Protein AF-A0A5S3VZE3-F1 (afdb_monomer_lite)

pLDDT: mean 90.51, std 9.48, range [52.69, 97.25]

Structure (mmCIF, N/CA/C/O backbone):
data_AF-A0A5S3VZE3-F1
#
_entry.id   AF-A0A5S3VZE3-F1
#
loop_
_atom_site.group_PDB
_atom_site.id
_atom_site.type_symbol
_atom_site.label_atom_id
_atom_site.label_alt_id
_atom_site.label_comp_id
_atom_site.label_asym_id
_atom_site.label_entity_id
_atom_site.label_seq_id
_atom_site.pdbx_PDB_ins_code
_atom_site.Cartn_x
_atom_site.Cartn_y
_atom_site.Cartn_z
_atom_site.occupancy
_atom_site.B_iso_or_equiv
_atom_site.auth_seq_id
_atom_site.auth_comp_id
_atom_site.auth_asym_id
_atom_site.auth_atom_id
_atom_site.pdbx_PDB_model_num
ATOM 1 N N . MET A 1 1 ? -18.624 6.408 -10.257 1.00 52.69 1 MET A N 1
ATOM 2 C CA . MET A 1 1 ? -17.240 6.384 -9.737 1.00 52.69 1 MET A CA 1
ATOM 3 C C . MET A 1 1 ? -17.340 6.232 -8.228 1.00 52.69 1 MET A C 1
ATOM 5 O O . MET A 1 1 ? -17.950 7.087 -7.600 1.00 52.69 1 MET A O 1
ATOM 9 N N . GLN A 1 2 ? -16.8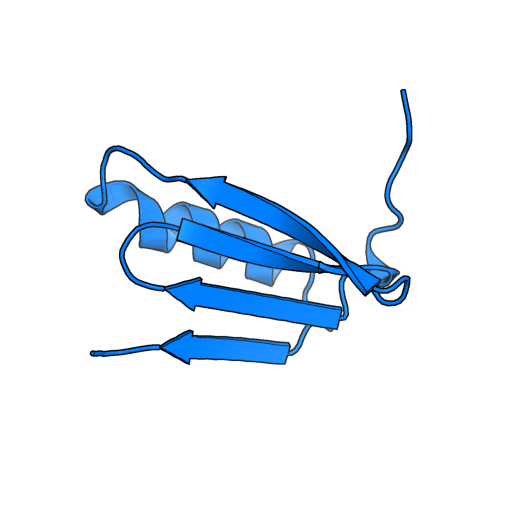83 5.117 -7.662 1.00 60.94 2 GLN A N 1
ATOM 10 C CA . GLN A 1 2 ? -17.007 4.866 -6.226 1.00 60.94 2 GLN A CA 1
ATOM 11 C C . GLN A 1 2 ? -15.768 5.432 -5.526 1.00 60.94 2 GLN A C 1
ATOM 13 O O . GLN A 1 2 ? -14.647 5.032 -5.827 1.00 60.94 2 GLN A O 1
ATOM 18 N N . LEU A 1 3 ? -15.971 6.420 -4.656 1.00 72.38 3 LEU A N 1
ATOM 19 C CA . LEU A 1 3 ? -14.893 7.071 -3.917 1.00 72.38 3 LEU A CA 1
ATOM 20 C C . LEU A 1 3 ? -14.599 6.276 -2.646 1.00 72.38 3 LEU A C 1
ATOM 22 O O . LEU A 1 3 ? -15.510 5.975 -1.876 1.00 72.38 3 LEU A O 1
ATOM 26 N N . ILE A 1 4 ? -13.326 5.959 -2.419 1.00 72.69 4 ILE A N 1
ATOM 27 C CA . ILE A 1 4 ? -12.871 5.297 -1.195 1.00 72.69 4 ILE A CA 1
ATOM 28 C C . ILE A 1 4 ? -12.363 6.383 -0.242 1.00 72.69 4 ILE A C 1
ATOM 30 O O . ILE A 1 4 ? -11.436 7.117 -0.599 1.00 72.69 4 ILE A O 1
ATOM 34 N N . PRO A 1 5 ? -12.948 6.533 0.961 1.00 81.69 5 PRO A N 1
ATOM 35 C CA . PRO A 1 5 ? -12.458 7.498 1.936 1.00 81.69 5 PRO A CA 1
ATOM 36 C C . PRO A 1 5 ? -11.000 7.209 2.301 1.00 81.69 5 PRO A C 1
ATOM 38 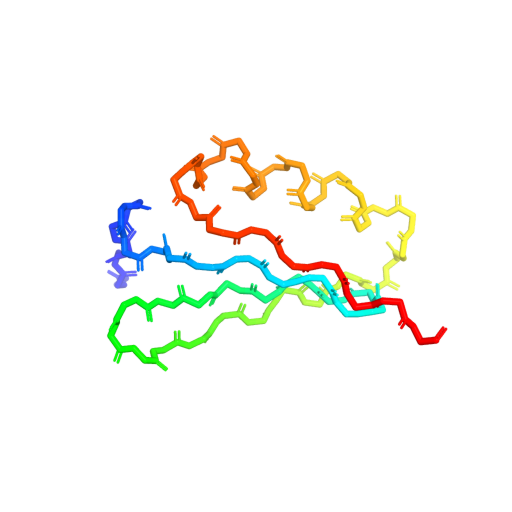O O . PRO A 1 5 ? -10.639 6.059 2.536 1.00 81.69 5 PRO A O 1
ATOM 41 N N . LYS A 1 6 ? -10.162 8.245 2.441 1.00 74.56 6 LYS A N 1
ATOM 42 C CA . LYS A 1 6 ? -8.745 8.061 2.819 1.00 74.56 6 LYS A CA 1
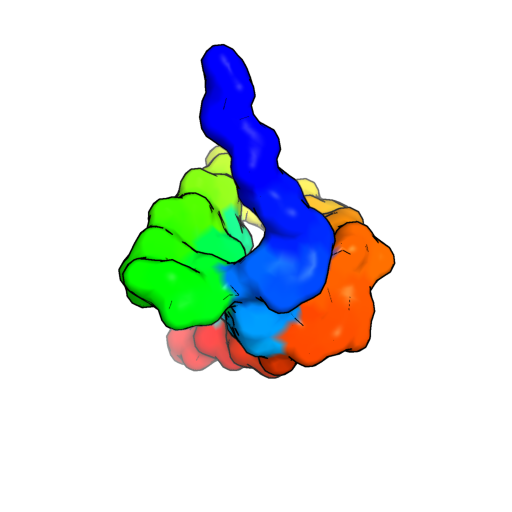ATOM 43 C C . LYS A 1 6 ? -8.571 7.301 4.141 1.00 74.56 6 LYS A C 1
ATOM 45 O O . LYS A 1 6 ? -7.640 6.526 4.285 1.00 74.56 6 LYS A O 1
ATOM 50 N N . GLY A 1 7 ? -9.489 7.484 5.092 1.00 83.00 7 GLY A N 1
ATOM 51 C CA . GLY A 1 7 ? -9.488 6.751 6.364 1.00 83.00 7 GLY A CA 1
ATOM 52 C C . GLY A 1 7 ? -10.048 5.326 6.293 1.00 83.00 7 GLY A C 1
ATOM 53 O O . GLY A 1 7 ? -10.107 4.659 7.320 1.00 83.00 7 GLY A O 1
ATOM 54 N N . ALA A 1 8 ? -10.505 4.868 5.123 1.00 90.75 8 ALA A N 1
ATOM 55 C CA . ALA A 1 8 ? -11.015 3.512 4.956 1.00 90.75 8 ALA A CA 1
ATOM 56 C C . ALA A 1 8 ? -9.888 2.485 4.805 1.00 90.75 8 ALA A C 1
ATOM 58 O O . ALA A 1 8 ? -10.126 1.317 5.100 1.00 90.75 8 ALA A O 1
ATOM 59 N N . ILE A 1 9 ? -8.691 2.898 4.373 1.00 94.69 9 ILE A N 1
ATOM 60 C CA . ILE A 1 9 ? -7.524 2.016 4.276 1.00 94.69 9 ILE A CA 1
ATOM 61 C C . ILE A 1 9 ? -6.903 1.860 5.663 1.00 94.69 9 ILE A C 1
ATOM 63 O O . ILE A 1 9 ? -6.498 2.845 6.279 1.00 94.69 9 ILE A O 1
ATOM 67 N N . ILE A 1 10 ? -6.848 0.621 6.147 1.00 95.62 10 ILE A N 1
ATOM 68 C CA . ILE A 1 10 ? -6.358 0.278 7.491 1.00 95.62 10 ILE A CA 1
ATOM 69 C C . ILE A 1 10 ? -5.020 -0.456 7.467 1.00 95.62 10 ILE A C 1
ATOM 71 O O . ILE A 1 10 ? -4.306 -0.430 8.463 1.00 95.62 10 ILE A O 1
ATOM 75 N N . LYS A 1 11 ? -4.663 -1.080 6.341 1.00 97.06 11 LYS A N 1
ATOM 76 C CA . LYS A 1 11 ? -3.391 -1.782 6.170 1.00 97.06 11 LYS A CA 1
ATOM 77 C C . LYS A 1 11 ? -2.893 -1.657 4.732 1.00 97.06 11 LYS A C 1
ATOM 79 O O . LYS A 1 11 ? -3.679 -1.701 3.787 1.00 97.06 11 LYS A O 1
ATOM 84 N N . ILE A 1 12 ? -1.584 -1.514 4.585 1.00 97.06 12 ILE A N 1
ATOM 85 C CA . ILE A 1 12 ? -0.829 -1.574 3.339 1.00 97.06 12 ILE A CA 1
ATOM 86 C C . ILE A 1 12 ? 0.093 -2.786 3.450 1.00 97.06 12 ILE A C 1
ATOM 88 O O . ILE A 1 12 ? 0.842 -2.909 4.418 1.00 97.06 12 ILE A O 1
ATOM 92 N N . GLN A 1 13 ? 0.057 -3.671 2.464 1.00 97.25 13 GLN A N 1
ATOM 93 C CA . GLN A 1 13 ? 0.969 -4.802 2.386 1.00 97.25 13 GLN A CA 1
ATOM 94 C C . GLN A 1 13 ? 1.810 -4.703 1.124 1.00 97.25 13 GLN A C 1
ATOM 96 O O . GLN A 1 13 ? 1.276 -4.447 0.049 1.00 97.25 13 GLN A O 1
ATOM 101 N N . LEU A 1 14 ? 3.110 -4.933 1.252 1.00 95.69 14 LEU A N 1
ATOM 102 C CA . LEU A 1 14 ? 3.980 -5.186 0.114 1.00 95.69 14 LEU A CA 1
ATOM 103 C C . LEU A 1 14 ? 4.308 -6.680 0.070 1.00 95.69 14 LEU A C 1
ATOM 105 O O . LEU A 1 14 ? 4.829 -7.216 1.046 1.00 95.69 14 LEU A O 1
ATOM 109 N N . ALA A 1 15 ? 4.017 -7.327 -1.058 1.00 93.75 15 ALA A N 1
ATOM 110 C CA . ALA A 1 15 ? 4.435 -8.693 -1.351 1.00 93.75 15 ALA A CA 1
ATOM 111 C C . ALA A 1 15 ? 5.019 -8.748 -2.769 1.00 93.75 15 ALA A C 1
ATOM 113 O O . ALA A 1 15 ? 4.321 -8.462 -3.746 1.00 93.75 15 ALA A O 1
ATOM 114 N N . SER A 1 16 ? 6.305 -9.098 -2.886 1.00 91.50 16 SER A N 1
ATOM 115 C CA . SER A 1 16 ? 7.052 -9.058 -4.152 1.00 91.50 16 SER A CA 1
ATOM 116 C C . SER A 1 16 ? 6.929 -7.689 -4.847 1.00 91.50 16 SER A C 1
ATOM 118 O O . SER A 1 16 ? 7.445 -6.690 -4.350 1.00 91.50 16 SER A O 1
ATOM 120 N N . ASN A 1 17 ? 6.235 -7.611 -5.982 1.00 94.62 17 ASN A N 1
ATOM 121 C CA . ASN A 1 17 ? 6.007 -6.393 -6.752 1.00 94.62 17 ASN A CA 1
ATOM 122 C C . ASN A 1 17 ? 4.557 -5.884 -6.683 1.00 94.62 17 ASN A C 1
ATOM 124 O O . ASN A 1 17 ? 4.146 -5.111 -7.544 1.00 94.62 17 ASN A O 1
ATOM 128 N N . THR A 1 18 ? 3.771 -6.311 -5.695 1.00 96.19 18 THR A N 1
ATOM 129 C CA . THR A 1 18 ? 2.375 -5.883 -5.533 1.00 96.19 18 THR A CA 1
ATOM 130 C C . THR A 1 18 ? 2.184 -5.147 -4.215 1.00 96.19 18 THR A C 1
ATOM 132 O O . THR A 1 18 ? 2.543 -5.651 -3.149 1.00 96.19 18 THR A O 1
ATOM 135 N N . VAL A 1 19 ? 1.601 -3.949 -4.296 1.00 96.69 19 VAL A N 1
ATOM 136 C CA . VAL A 1 19 ? 1.162 -3.180 -3.128 1.00 96.69 19 VAL A CA 1
ATOM 137 C C . VAL A 1 19 ? -0.337 -3.391 -2.953 1.00 96.69 19 VAL A C 1
ATOM 139 O O . VAL A 1 19 ? -1.128 -2.980 -3.797 1.00 96.69 19 VAL A O 1
ATOM 142 N N . THR A 1 20 ? -0.733 -4.010 -1.851 1.00 97.00 20 THR A N 1
ATOM 143 C CA . THR A 1 20 ? -2.132 -4.300 -1.530 1.00 97.00 20 THR A CA 1
ATOM 144 C C . THR A 1 20 ? -2.642 -3.328 -0.470 1.00 97.00 20 THR A C 1
ATOM 146 O O . THR A 1 20 ? -2.028 -3.165 0.587 1.00 97.00 20 THR A O 1
ATOM 149 N N . LEU A 1 21 ? -3.787 -2.693 -0.724 1.00 95.81 21 LEU A N 1
ATOM 150 C CA . LEU A 1 21 ? -4.478 -1.814 0.221 1.00 95.81 21 LEU A CA 1
ATOM 151 C C . LEU A 1 21 ? -5.704 -2.527 0.795 1.00 95.81 21 LEU A C 1
ATOM 153 O O . LEU A 1 21 ? -6.615 -2.903 0.058 1.00 95.81 21 LEU A O 1
ATOM 157 N N . PHE A 1 22 ? -5.754 -2.667 2.116 1.00 95.62 22 PHE A N 1
ATOM 158 C CA . PHE A 1 22 ? -6.858 -3.302 2.829 1.00 95.62 22 PHE A CA 1
ATOM 159 C C . PHE A 1 22 ? -7.812 -2.246 3.373 1.00 95.62 22 PHE A C 1
ATOM 161 O O . PHE A 1 22 ? -7.424 -1.372 4.156 1.00 95.62 22 PHE A O 1
ATOM 168 N N . CYS A 1 23 ? -9.078 -2.354 2.987 1.00 93.19 23 CYS A N 1
ATOM 169 C CA . CYS A 1 23 ? -10.147 -1.496 3.469 1.00 93.19 23 CYS A CA 1
ATOM 170 C C . CYS A 1 23 ? -10.765 -2.064 4.752 1.00 93.19 23 CYS A C 1
ATOM 172 O O . CYS A 1 23 ? -10.948 -3.272 4.889 1.00 93.19 23 CYS A O 1
ATOM 174 N N . LYS A 1 24 ? -11.234 -1.186 5.642 1.00 91.69 24 LYS A N 1
ATOM 175 C CA . LYS A 1 24 ? -12.019 -1.555 6.833 1.00 91.69 24 LYS A CA 1
ATOM 176 C C . LYS A 1 24 ? -13.283 -2.359 6.497 1.00 91.69 24 LYS A C 1
ATOM 178 O O . LYS A 1 24 ? -13.753 -3.127 7.325 1.00 91.69 24 LYS A O 1
ATOM 183 N N . SER A 1 25 ? -13.831 -2.186 5.294 1.00 89.50 25 SER A N 1
ATOM 184 C CA . SER A 1 25 ? -14.995 -2.936 4.809 1.00 89.50 25 SER A CA 1
ATOM 185 C C . SER A 1 25 ? -14.690 -4.392 4.436 1.00 89.50 25 SER A C 1
ATOM 187 O O . SER A 1 25 ? -15.605 -5.099 4.034 1.00 89.50 25 SER A O 1
ATOM 189 N N . GLY A 1 26 ? -13.427 -4.826 4.506 1.00 88.62 26 GLY A N 1
ATOM 190 C CA . GLY A 1 26 ? -12.979 -6.142 4.041 1.00 88.62 26 GLY A CA 1
ATOM 191 C C . GLY A 1 26 ? -12.601 -6.187 2.557 1.00 88.62 26 GLY A C 1
ATOM 192 O O . GLY A 1 26 ? -12.100 -7.203 2.092 1.00 88.62 26 GLY A O 1
ATOM 193 N N . ASN A 1 27 ? -12.791 -5.089 1.816 1.00 90.56 27 ASN A N 1
ATOM 194 C CA . ASN A 1 27 ? -12.352 -4.997 0.423 1.00 90.56 27 ASN A CA 1
ATOM 195 C C . ASN A 1 27 ? -10.834 -4.842 0.332 1.00 90.56 27 ASN A C 1
ATOM 197 O O . ASN A 1 27 ? -10.212 -4.199 1.181 1.00 90.56 27 ASN A O 1
ATOM 201 N N . VAL A 1 28 ? -10.264 -5.352 -0.752 1.00 93.44 28 VAL A N 1
ATOM 202 C CA . VAL A 1 28 ? -8.833 -5.261 -1.040 1.00 93.44 28 VAL A CA 1
ATOM 203 C C . VAL A 1 28 ? -8.611 -4.660 -2.419 1.00 93.44 28 VAL A C 1
ATOM 205 O O . VAL A 1 28 ? -9.408 -4.874 -3.331 1.00 93.44 28 VAL A O 1
ATOM 208 N N . ILE A 1 29 ? -7.544 -3.878 -2.549 1.00 93.31 29 ILE A N 1
ATOM 209 C CA . ILE A 1 29 ? -7.117 -3.278 -3.812 1.00 93.31 29 ILE A CA 1
ATOM 210 C C . ILE A 1 29 ? -5.677 -3.698 -4.045 1.00 93.31 29 ILE A C 1
ATOM 212 O O . ILE A 1 29 ? -4.785 -3.241 -3.329 1.00 93.31 29 ILE A O 1
ATOM 216 N N . ASP A 1 30 ? -5.461 -4.533 -5.050 1.00 95.38 30 ASP A N 1
ATOM 217 C CA . ASP A 1 30 ? -4.121 -4.899 -5.483 1.00 95.38 30 ASP A CA 1
ATOM 218 C C . ASP A 1 30 ? -3.620 -3.914 -6.532 1.00 95.38 30 ASP A C 1
ATOM 220 O O . ASP A 1 30 ? -4.277 -3.644 -7.540 1.00 95.38 30 ASP A O 1
ATOM 224 N N . ILE A 1 31 ? -2.432 -3.377 -6.281 1.00 95.00 31 ILE A N 1
ATOM 225 C CA . ILE A 1 31 ? -1.709 -2.499 -7.191 1.00 95.00 31 ILE A CA 1
ATOM 226 C C . ILE A 1 31 ? -0.473 -3.276 -7.653 1.00 95.00 31 ILE A C 1
ATOM 228 O O . ILE A 1 31 ? 0.586 -3.180 -7.021 1.00 95.00 31 ILE A O 1
ATOM 232 N N . PRO A 1 32 ? -0.589 -4.092 -8.717 1.00 95.62 32 PRO A N 1
ATOM 233 C CA . PRO A 1 32 ? 0.567 -4.756 -9.293 1.00 95.62 32 PRO A CA 1
ATOM 234 C C . PRO A 1 32 ? 1.491 -3.705 -9.911 1.00 95.62 32 PRO A C 1
ATOM 236 O O . PRO A 1 32 ? 1.047 -2.824 -10.650 1.00 95.62 32 PRO A O 1
ATOM 239 N N . VAL A 1 33 ? 2.787 -3.809 -9.627 1.00 95.50 33 VAL A N 1
ATOM 240 C CA . VAL A 1 33 ? 3.830 -2.935 -10.167 1.00 95.50 33 VAL A CA 1
ATOM 241 C C . VAL A 1 33 ? 4.704 -3.773 -11.108 1.00 95.50 33 VAL A C 1
ATOM 243 O O . VAL A 1 33 ? 5.625 -4.457 -10.659 1.00 95.50 33 VAL A O 1
ATOM 246 N N . PRO A 1 34 ? 4.441 -3.766 -12.432 1.00 91.94 34 PRO A N 1
ATOM 247 C CA . PRO A 1 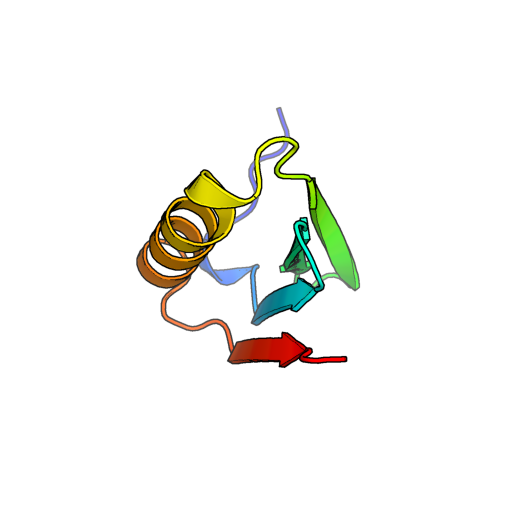34 ? 5.133 -4.653 -13.372 1.00 91.94 34 PRO A CA 1
ATOM 248 C C . PRO A 1 34 ? 6.651 -4.460 -13.388 1.00 91.94 34 PRO A C 1
ATOM 250 O O . PRO A 1 34 ? 7.399 -5.411 -13.584 1.00 91.94 34 PRO A O 1
ATOM 253 N N . ASN A 1 35 ? 7.110 -3.229 -13.158 1.00 92.88 35 ASN A N 1
ATOM 254 C CA . ASN A 1 35 ? 8.524 -2.924 -13.020 1.00 92.88 35 ASN A CA 1
ATOM 255 C C . ASN A 1 35 ? 8.861 -2.686 -11.548 1.00 92.88 35 ASN A C 1
ATOM 257 O O . ASN A 1 35 ? 8.607 -1.604 -11.014 1.00 92.88 35 ASN A O 1
ATOM 261 N N . SER A 1 36 ? 9.463 -3.694 -10.918 1.00 90.38 36 SER A N 1
ATOM 262 C CA . SER A 1 36 ? 9.741 -3.725 -9.480 1.00 90.38 36 SER A CA 1
ATOM 263 C C . SER A 1 36 ? 10.591 -2.556 -8.974 1.00 90.38 36 SER A C 1
ATOM 265 O O . SER A 1 36 ? 10.523 -2.221 -7.793 1.00 90.38 36 SER A O 1
ATOM 267 N N . LYS A 1 37 ? 11.334 -1.871 -9.857 1.00 93.00 37 LYS A N 1
ATOM 268 C CA . LYS A 1 37 ? 12.111 -0.677 -9.491 1.00 93.00 37 LYS A CA 1
ATOM 269 C C . LYS A 1 37 ? 11.245 0.468 -8.955 1.00 93.00 37 LYS A C 1
ATOM 271 O O . LYS A 1 37 ? 11.742 1.285 -8.194 1.00 93.00 37 LYS A O 1
ATOM 276 N N . PHE A 1 38 ? 9.966 0.518 -9.338 1.00 94.06 38 PHE A N 1
ATOM 277 C CA . PHE A 1 38 ? 9.019 1.544 -8.889 1.00 94.06 38 PHE A CA 1
ATOM 278 C C . PHE A 1 38 ? 8.191 1.112 -7.676 1.00 94.06 38 PHE A C 1
ATOM 280 O O . PHE A 1 38 ? 7.422 1.905 -7.139 1.00 94.06 38 PHE A O 1
ATOM 287 N N . THR A 1 39 ? 8.321 -0.137 -7.222 1.00 93.75 39 THR A N 1
ATOM 288 C CA . THR A 1 39 ? 7.523 -0.662 -6.108 1.00 93.75 39 THR A CA 1
ATOM 289 C C . THR A 1 39 ? 7.746 0.141 -4.828 1.00 93.75 39 THR A C 1
ATOM 291 O O . THR A 1 39 ? 6.793 0.413 -4.098 1.00 93.75 39 THR A O 1
ATOM 294 N N . ALA A 1 40 ? 8.984 0.583 -4.5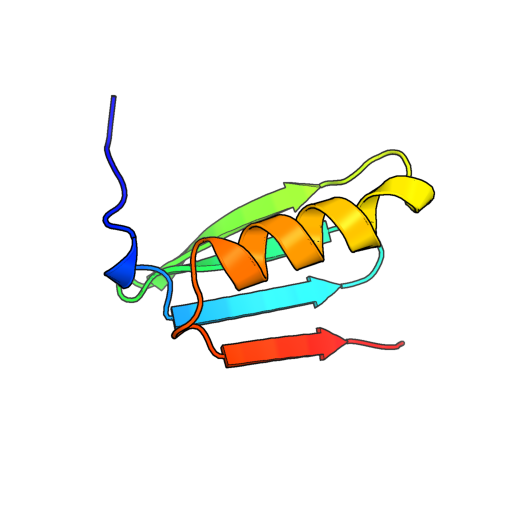86 1.00 92.94 40 ALA A N 1
ATOM 295 C CA . ALA A 1 40 ? 9.319 1.437 -3.451 1.00 92.94 40 ALA A CA 1
ATOM 296 C C . ALA A 1 40 ? 8.602 2.797 -3.518 1.00 92.94 40 ALA A C 1
ATOM 298 O O . ALA A 1 40 ? 8.030 3.230 -2.518 1.00 92.94 40 ALA A O 1
ATOM 299 N N . ASP A 1 41 ? 8.561 3.427 -4.695 1.00 95.69 41 ASP A N 1
ATOM 300 C CA . ASP A 1 41 ? 7.888 4.716 -4.902 1.00 95.69 41 ASP A CA 1
ATOM 301 C C . ASP A 1 41 ? 6.372 4.596 -4.704 1.00 95.69 41 ASP A C 1
ATOM 303 O O . ASP A 1 41 ? 5.749 5.431 -4.043 1.00 95.69 41 ASP A O 1
ATOM 307 N N . VAL A 1 42 ? 5.771 3.519 -5.222 1.00 95.50 42 VAL A N 1
ATOM 308 C CA . VAL A 1 42 ? 4.340 3.230 -5.046 1.00 95.50 42 VAL A CA 1
ATOM 309 C C . VAL A 1 42 ? 4.018 2.984 -3.573 1.00 95.50 42 VAL A C 1
ATOM 311 O O . VAL A 1 42 ? 3.070 3.574 -3.046 1.00 95.50 42 VAL A O 1
ATOM 314 N N . LEU A 1 43 ? 4.826 2.177 -2.877 1.00 95.88 43 LEU A N 1
ATOM 315 C CA . LEU A 1 43 ? 4.667 1.939 -1.443 1.00 95.88 43 LEU A CA 1
ATOM 316 C C . LEU A 1 43 ? 4.786 3.247 -0.649 1.00 95.88 43 LEU A C 1
ATOM 318 O O . LEU A 1 43 ? 3.977 3.506 0.243 1.00 95.88 43 LEU A O 1
ATOM 322 N N . GLN A 1 44 ? 5.767 4.089 -0.973 1.00 96.19 44 GLN A N 1
ATOM 323 C CA . GLN A 1 44 ? 5.974 5.365 -0.295 1.00 96.19 44 GLN A CA 1
ATOM 324 C C . GLN A 1 44 ? 4.814 6.338 -0.533 1.00 96.19 44 GLN A C 1
ATOM 326 O O . GLN A 1 44 ? 4.363 7.016 0.397 1.00 96.19 44 GLN A O 1
ATOM 331 N N . SER A 1 45 ? 4.278 6.372 -1.752 1.00 95.50 45 SER A N 1
ATOM 332 C CA . SER A 1 45 ? 3.087 7.156 -2.075 1.00 95.50 45 SER A CA 1
ATOM 333 C C . SER A 1 45 ? 1.868 6.683 -1.276 1.00 95.50 45 SER A C 1
ATOM 335 O O . SER A 1 45 ? 1.166 7.509 -0.682 1.00 95.50 45 SER A O 1
ATOM 337 N N . ALA A 1 46 ? 1.663 5.364 -1.168 1.00 94.12 46 ALA A N 1
ATOM 338 C CA . ALA A 1 46 ? 0.587 4.777 -0.372 1.00 94.12 46 ALA A CA 1
ATOM 339 C C . ALA A 1 46 ? 0.722 5.123 1.120 1.00 94.12 46 ALA A C 1
ATOM 341 O O . ALA A 1 46 ? -0.243 5.590 1.723 1.00 94.12 46 ALA A O 1
ATOM 342 N N . LYS A 1 47 ? 1.923 4.993 1.699 1.00 94.69 47 LYS A N 1
ATOM 343 C CA . LYS A 1 47 ? 2.217 5.405 3.086 1.00 94.69 47 LYS A CA 1
ATOM 344 C C . LYS A 1 47 ? 1.884 6.875 3.332 1.00 94.69 47 LYS A C 1
ATOM 346 O O . LYS A 1 47 ? 1.273 7.216 4.339 1.00 94.69 47 LYS A O 1
ATOM 351 N N . THR A 1 48 ? 2.256 7.741 2.391 1.00 94.88 48 THR A N 1
ATOM 352 C CA . THR A 1 48 ? 2.025 9.188 2.492 1.00 94.88 48 THR A CA 1
ATOM 353 C C . THR A 1 48 ? 0.531 9.519 2.450 1.00 94.88 48 THR A C 1
ATOM 355 O O . THR A 1 48 ? 0.042 10.331 3.237 1.00 94.88 48 THR A O 1
ATOM 358 N N . HIS A 1 49 ? -0.227 8.865 1.566 1.00 92.12 49 HIS A N 1
ATOM 359 C CA . HIS A 1 49 ? -1.667 9.097 1.427 1.00 92.12 49 HIS A CA 1
ATOM 360 C C . HIS A 1 49 ? -2.489 8.479 2.564 1.00 92.12 49 HIS A C 1
ATOM 362 O O . HIS A 1 49 ? -3.482 9.074 2.994 1.00 92.12 49 HIS A O 1
ATOM 368 N N . PHE A 1 50 ? -2.067 7.320 3.070 1.00 92.75 50 PHE A N 1
ATOM 369 C CA . PHE A 1 50 ? -2.759 6.534 4.090 1.00 92.75 50 PHE A CA 1
ATOM 370 C C . PHE A 1 50 ? -1.907 6.404 5.361 1.00 92.75 50 PHE A C 1
ATOM 372 O O . PHE A 1 50 ? -1.679 5.312 5.866 1.00 92.75 50 PHE A O 1
ATOM 379 N N . HIS A 1 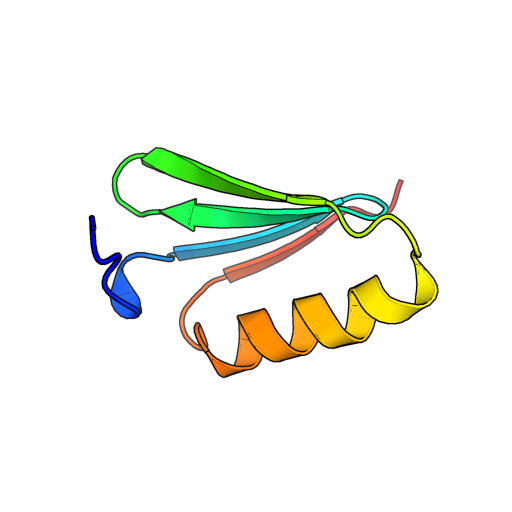51 ? -1.465 7.536 5.911 1.00 91.81 51 HIS A N 1
ATOM 380 C CA . HIS A 1 51 ? -0.539 7.614 7.055 1.00 91.81 51 HIS A CA 1
ATOM 381 C C . HIS A 1 51 ? -0.996 6.917 8.354 1.00 91.81 51 HIS A C 1
ATOM 383 O O . HIS A 1 51 ? -0.198 6.768 9.273 1.00 91.81 51 HIS A O 1
ATOM 389 N N . LYS A 1 52 ? -2.274 6.531 8.465 1.00 91.50 52 LYS A N 1
ATOM 390 C CA . LYS A 1 52 ? -2.819 5.785 9.617 1.00 91.50 52 LYS A CA 1
ATOM 391 C C . LYS A 1 52 ? -2.878 4.275 9.391 1.00 91.50 52 LYS A C 1
ATOM 393 O O . LYS A 1 52 ? -3.255 3.556 10.311 1.00 91.50 52 LYS A O 1
ATOM 398 N N . ALA A 1 53 ? -2.591 3.812 8.177 1.00 94.06 53 ALA A N 1
ATOM 399 C CA . ALA A 1 53 ? -2.635 2.401 7.849 1.00 94.06 53 ALA A CA 1
ATOM 400 C C . ALA A 1 53 ? -1.396 1.690 8.404 1.00 94.06 53 ALA A C 1
ATOM 402 O O . ALA A 1 53 ? -0.278 2.198 8.312 1.00 94.06 53 ALA A O 1
ATOM 403 N N . GLU A 1 54 ? -1.599 0.495 8.946 1.00 96.12 54 GLU A N 1
ATOM 404 C CA . GLU A 1 54 ? -0.513 -0.414 9.296 1.00 96.12 54 GLU A CA 1
ATOM 405 C C . GLU A 1 54 ? 0.262 -0.797 8.030 1.00 96.12 54 GLU A C 1
ATOM 407 O O . GLU A 1 54 ? -0.339 -1.031 6.983 1.00 96.12 54 GLU A O 1
ATOM 412 N N . VAL A 1 55 ? 1.589 -0.882 8.102 1.00 96.31 55 VAL A N 1
ATOM 413 C CA . VAL A 1 55 ? 2.411 -1.309 6.965 1.00 96.31 55 VAL A CA 1
ATOM 414 C C . VAL A 1 55 ? 3.050 -2.650 7.279 1.00 96.31 55 VAL A C 1
ATOM 416 O O . VAL A 1 55 ? 3.781 -2.767 8.258 1.00 96.31 55 VAL A O 1
ATOM 419 N N . VAL A 1 56 ? 2.839 -3.625 6.399 1.00 96.06 56 VAL A N 1
ATOM 420 C CA . VAL A 1 56 ? 3.471 -4.946 6.469 1.00 96.06 56 VAL A CA 1
ATOM 421 C C . VAL A 1 56 ? 4.262 -5.190 5.190 1.00 96.06 56 VAL A C 1
ATOM 423 O O . VAL A 1 56 ? 3.729 -5.067 4.089 1.00 96.06 56 VAL A O 1
ATOM 426 N N . ILE A 1 57 ? 5.538 -5.535 5.327 1.00 93.44 57 ILE A N 1
ATOM 427 C CA . ILE A 1 57 ? 6.389 -5.956 4.213 1.00 93.44 57 ILE A CA 1
ATOM 428 C C . ILE A 1 57 ? 6.624 -7.450 4.397 1.00 93.44 57 ILE A C 1
ATOM 430 O O . ILE A 1 57 ? 7.094 -7.870 5.452 1.00 93.44 57 ILE A O 1
ATOM 434 N N . LEU A 1 58 ? 6.216 -8.241 3.409 1.00 89.75 58 LEU A N 1
ATOM 435 C CA . LEU A 1 58 ? 6.467 -9.674 3.382 1.00 89.75 58 LEU A CA 1
ATOM 436 C C . LEU A 1 58 ? 7.724 -9.909 2.549 1.00 89.75 58 LEU A C 1
ATOM 438 O O . LEU A 1 58 ? 7.673 -9.856 1.319 1.00 89.75 58 LEU A O 1
ATOM 442 N N . ASP A 1 59 ? 8.835 -10.138 3.238 1.00 76.75 59 ASP A N 1
ATOM 443 C CA . ASP A 1 59 ? 10.034 -10.703 2.632 1.00 76.75 59 ASP A CA 1
ATOM 444 C C . ASP A 1 59 ? 9.862 -12.228 2.599 1.00 76.75 59 ASP A C 1
ATOM 446 O O . ASP A 1 59 ? 9.481 -12.833 3.604 1.00 76.75 59 ASP A O 1
ATOM 450 N N . ASN A 1 60 ? 10.063 -12.827 1.422 1.00 59.19 60 ASN A N 1
ATOM 451 C CA . ASN A 1 60 ? 10.142 -14.285 1.279 1.00 59.19 60 ASN A CA 1
ATOM 452 C C . ASN A 1 60 ? 11.476 -14.804 1.816 1.00 59.19 60 ASN A C 1
ATOM 454 O O . ASN A 1 60 ? 12.502 -14.137 1.550 1.00 59.19 60 ASN A O 1
#

Radius of gyration: 11.17 Å; chains: 1; bounding box: 29×24×23 Å

Sequence (60 aa):
MQLIPKGAIIKIQLASNTVTLFCKSGNVIDIPVPNSKFTADVLQSAKTHFHKAEVVILDN

Secondary structure (DSSP, 8-state):
-PPPPGGGEEEEEEETTEEEEEETTS-EEEEE-SSGGGHHHHHHHHHHHTTTSEEEEE--

Foldseek 3Di:
DDDDDLQQFAAWEDDQQWIWTAGPVRDIDIDGHVDSVCSVVVSVVNCVSNVNHHYYYDDD